Protein AF-A0A7C5L0P3-F1 (afdb_monomer)

pLDDT: mean 88.43, std 8.97, range [50.16, 97.88]

Foldseek 3Di:
DDFDFAPVLPVVLVVLVVVLVVVLVVCCVPPVPCSVVSNVVSVVVSVVSRVVRTDDDDDDPDDDPPDDDDPDDDDDPDDDDDDD

Secondary structure (DSSP, 8-state):
---PBPTTHHHHHHHHHHHHHHHHHHHHHH-TTSHHHHHHHHHHHHHHHHHHTB------SS--TTPPPPSSSS------PPP-

Solvent-accessible surface area (backbone atoms only — not comparable to full-atom values): 5478 Å² total; per-residue (Å²): 137,82,84,44,66,34,79,77,37,53,62,52,52,52,52,52,52,54,50,44,51,53,51,38,55,50,39,39,75,78,39,68,91,48,34,72,59,48,46,50,50,43,49,54,52,51,51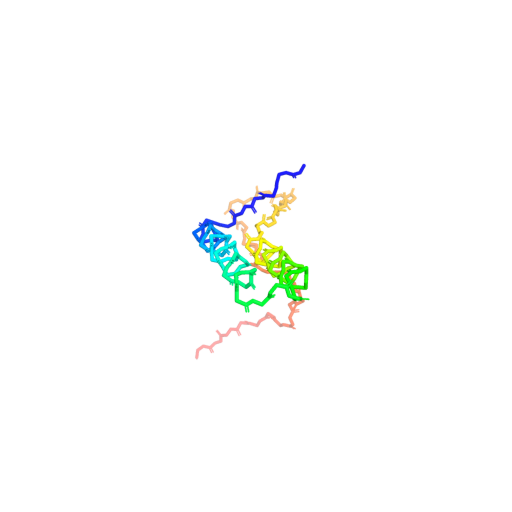,51,55,54,59,68,32,50,45,79,87,82,83,71,95,73,90,53,93,91,62,89,74,78,93,66,90,81,81,87,87,78,88,77,89,82,82,134

Radius of gyration: 21.25 Å; Cα contacts (8 Å, |Δi|>4): 35; chains: 1; bounding box: 40×25×65 Å

Structure (mmCIF, N/CA/C/O backbone):
data_AF-A0A7C5L0P3-F1
#
_entry.id   AF-A0A7C5L0P3-F1
#
loop_
_atom_site.group_PDB
_atom_site.id
_atom_site.type_symbol
_atom_site.label_atom_id
_atom_site.label_alt_id
_atom_site.label_comp_id
_atom_site.label_asym_id
_atom_site.label_entity_id
_atom_site.label_seq_id
_atom_site.pdbx_PDB_ins_code
_atom_site.Cartn_x
_atom_site.Cartn_y
_atom_site.Cartn_z
_atom_site.occupancy
_atom_site.B_iso_or_equiv
_atom_site.auth_seq_id
_atom_site.auth_comp_id
_atom_site.auth_asym_id
_atom_site.auth_atom_id
_atom_site.pdbx_PDB_model_num
ATOM 1 N N . MET A 1 1 ? -17.332 -9.993 -0.926 1.00 50.16 1 MET A N 1
ATOM 2 C CA . MET A 1 1 ? -16.526 -9.580 0.243 1.00 50.16 1 MET A CA 1
ATOM 3 C C . MET A 1 1 ? -15.802 -8.289 -0.113 1.00 50.16 1 MET A C 1
ATOM 5 O O . MET A 1 1 ? -14.846 -8.330 -0.870 1.00 50.16 1 MET A O 1
ATOM 9 N N . ILE A 1 2 ? -16.3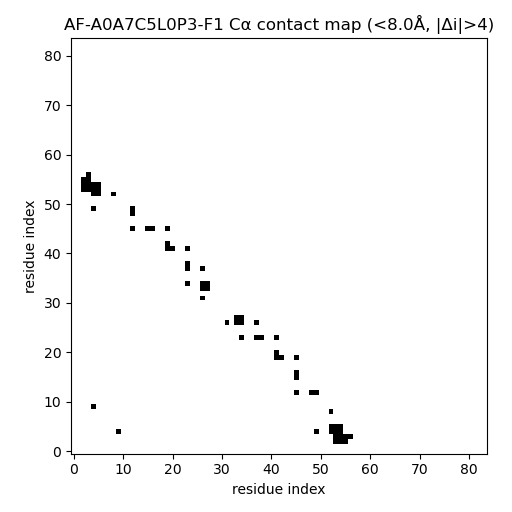09 -7.136 0.329 1.00 63.12 2 ILE A N 1
ATOM 10 C CA . ILE A 1 2 ? -15.668 -5.839 0.057 1.00 63.12 2 ILE A CA 1
ATOM 11 C C . ILE A 1 2 ? -14.540 -5.662 1.077 1.00 63.12 2 ILE A C 1
ATOM 13 O O . ILE A 1 2 ? -14.790 -5.735 2.282 1.00 63.12 2 ILE A O 1
ATOM 17 N N . ILE A 1 3 ? -13.308 -5.459 0.608 1.00 70.56 3 ILE A N 1
ATOM 18 C CA . ILE A 1 3 ? -12.164 -5.140 1.469 1.00 70.56 3 ILE A CA 1
ATOM 19 C C . ILE A 1 3 ? -12.439 -3.775 2.107 1.00 70.56 3 ILE A C 1
ATOM 21 O O . ILE A 1 3 ? -12.468 -2.754 1.423 1.00 70.56 3 ILE A O 1
ATOM 25 N N . ARG A 1 4 ? -12.665 -3.749 3.423 1.00 84.00 4 ARG A N 1
ATOM 26 C CA . ARG A 1 4 ? -12.740 -2.495 4.177 1.00 84.00 4 ARG A CA 1
ATOM 27 C C . ARG A 1 4 ? -11.314 -2.019 4.430 1.00 84.00 4 ARG A C 1
ATOM 29 O O . ARG A 1 4 ? -10.501 -2.771 4.955 1.00 84.00 4 ARG A O 1
ATOM 36 N N . ILE A 1 5 ? -11.013 -0.784 4.046 1.00 89.25 5 ILE A N 1
ATOM 37 C CA . ILE A 1 5 ? -9.699 -0.167 4.248 1.00 89.25 5 ILE A CA 1
ATOM 38 C C . ILE A 1 5 ? -9.752 0.737 5.473 1.00 89.25 5 ILE A C 1
ATOM 40 O O . ILE A 1 5 ? -10.714 1.489 5.663 1.00 89.25 5 ILE A O 1
ATOM 44 N N . HIS A 1 6 ? -8.718 0.660 6.308 1.00 88.56 6 HIS A N 1
ATOM 45 C CA . HIS A 1 6 ? -8.574 1.531 7.463 1.00 88.56 6 HIS A CA 1
ATOM 46 C C . HIS A 1 6 ? -8.527 3.003 7.022 1.00 88.56 6 HIS A C 1
ATOM 48 O O . HIS A 1 6 ? -7.915 3.345 6.009 1.00 88.56 6 HIS A O 1
ATOM 54 N N . LYS A 1 7 ? -9.177 3.898 7.775 1.00 89.00 7 LYS A N 1
ATOM 55 C CA . LYS A 1 7 ? -9.336 5.306 7.372 1.00 89.00 7 LYS A CA 1
ATOM 56 C C . LYS A 1 7 ? -8.003 6.027 7.140 1.00 89.00 7 LYS A C 1
ATOM 58 O O . LYS A 1 7 ? -7.891 6.755 6.156 1.00 89.00 7 LYS A O 1
ATOM 63 N N . GLU A 1 8 ? -7.004 5.741 7.975 1.00 90.25 8 GLU A N 1
ATOM 64 C CA . GLU A 1 8 ? -5.645 6.290 7.851 1.00 90.25 8 GLU A CA 1
ATOM 65 C C . GLU A 1 8 ? -4.895 5.709 6.644 1.00 90.25 8 GLU A C 1
ATOM 67 O O . GLU A 1 8 ? -4.142 6.405 5.965 1.00 90.25 8 GLU A O 1
ATOM 72 N N . GLY A 1 9 ? -5.182 4.452 6.297 1.00 92.38 9 GLY A N 1
ATOM 73 C CA . GLY A 1 9 ? -4.553 3.761 5.175 1.00 92.38 9 GLY A CA 1
ATOM 74 C C . GLY A 1 9 ? -4.938 4.311 3.805 1.00 92.38 9 GLY A C 1
ATOM 75 O O . GLY A 1 9 ? -4.175 4.158 2.858 1.00 92.38 9 GLY A O 1
ATOM 76 N N . ARG A 1 10 ? -6.085 4.995 3.670 1.00 93.12 10 ARG A N 1
ATOM 77 C CA . ARG A 1 10 ? -6.555 5.500 2.365 1.00 93.12 10 ARG A CA 1
ATOM 78 C C . ARG A 1 10 ? -5.583 6.487 1.724 1.00 93.12 10 ARG A C 1
ATOM 80 O O . ARG A 1 10 ? -5.304 6.374 0.534 1.00 93.12 10 ARG A O 1
ATOM 87 N N . LYS A 1 11 ? -5.070 7.445 2.506 1.00 95.38 11 LYS A N 1
ATOM 88 C CA . LYS A 1 11 ? -4.102 8.436 2.008 1.00 95.38 11 LYS A CA 1
ATOM 89 C C . LYS A 1 11 ? -2.792 7.759 1.611 1.00 95.38 11 LYS A C 1
ATOM 91 O O . LYS A 1 11 ? -2.234 8.090 0.573 1.00 95.38 11 LYS A O 1
ATOM 96 N N . ILE A 1 12 ? -2.341 6.799 2.417 1.00 95.75 12 ILE A N 1
ATOM 97 C CA . ILE A 1 12 ? -1.089 6.076 2.185 1.00 95.75 12 ILE A CA 1
ATOM 98 C C . ILE A 1 12 ? -1.197 5.242 0.906 1.00 95.75 12 ILE A C 1
ATOM 100 O O . ILE A 1 12 ? -0.385 5.428 0.012 1.00 95.75 12 ILE A O 1
ATOM 104 N N . ILE A 1 13 ? -2.249 4.430 0.755 1.00 95.81 13 ILE A N 1
ATOM 105 C CA . ILE A 1 13 ? -2.493 3.628 -0.456 1.00 95.81 13 ILE A CA 1
ATOM 106 C C . ILE A 1 13 ? -2.544 4.511 -1.709 1.00 95.81 13 ILE A C 1
ATOM 108 O O . ILE A 1 13 ? -1.944 4.157 -2.721 1.00 95.81 13 ILE A O 1
ATOM 112 N N . PHE A 1 14 ? -3.226 5.660 -1.651 1.00 96.44 14 PHE A N 1
ATOM 113 C CA . PHE A 1 14 ? -3.299 6.583 -2.786 1.00 96.44 14 PHE A CA 1
ATOM 114 C C . PHE A 1 14 ? -1.912 7.085 -3.202 1.00 96.44 14 PHE A C 1
ATOM 116 O O . PHE A 1 14 ? -1.534 6.962 -4.366 1.00 96.44 14 PHE A O 1
ATOM 123 N N . TRP A 1 15 ? -1.129 7.596 -2.249 1.00 97.69 15 TRP A N 1
ATOM 124 C CA . TRP A 1 15 ? 0.216 8.083 -2.544 1.00 97.69 15 TRP A CA 1
ATOM 125 C C . TRP A 1 15 ? 1.152 6.962 -2.990 1.00 97.69 15 TRP A C 1
ATOM 127 O O . TRP A 1 15 ? 1.897 7.166 -3.941 1.00 97.69 15 TRP A O 1
ATOM 137 N N . THR A 1 16 ? 1.073 5.771 -2.389 1.00 96.56 16 THR A N 1
ATOM 138 C CA . THR A 1 16 ? 1.840 4.596 -2.826 1.00 96.56 16 THR A CA 1
ATOM 139 C C . THR A 1 16 ? 1.502 4.196 -4.261 1.00 96.56 16 THR A C 1
ATOM 141 O O . THR A 1 16 ? 2.410 3.853 -5.012 1.00 96.56 16 THR A O 1
ATOM 144 N N . ALA A 1 17 ? 0.232 4.251 -4.674 1.00 96.44 17 ALA A N 1
ATOM 145 C CA . ALA A 1 17 ? -0.157 3.956 -6.053 1.00 96.44 17 ALA A CA 1
ATOM 146 C C . ALA A 1 17 ? 0.461 4.964 -7.033 1.00 96.44 17 ALA A C 1
ATOM 148 O O . ALA A 1 17 ? 1.096 4.571 -8.012 1.00 96.44 17 ALA A O 1
ATOM 149 N N . VAL A 1 18 ? 0.319 6.261 -6.738 1.00 97.88 18 VAL A N 1
ATOM 150 C CA . VAL A 1 18 ? 0.853 7.344 -7.576 1.00 97.88 18 VAL A CA 1
ATOM 151 C C . VAL A 1 18 ? 2.373 7.241 -7.701 1.00 97.88 18 VAL A C 1
ATOM 153 O O . VAL A 1 18 ? 2.900 7.289 -8.812 1.00 97.88 18 VAL A O 1
ATOM 156 N N . THR A 1 19 ? 3.087 7.052 -6.588 1.00 97.00 19 THR A N 1
ATOM 157 C CA . THR A 1 19 ? 4.552 6.947 -6.608 1.00 97.00 19 THR A CA 1
ATOM 158 C C . THR A 1 19 ? 5.029 5.676 -7.298 1.00 97.00 19 THR A C 1
ATOM 160 O O . THR A 1 19 ? 5.987 5.738 -8.060 1.00 97.00 19 THR A O 1
ATOM 163 N N . SER A 1 20 ? 4.345 4.545 -7.113 1.00 96.25 20 SER A N 1
ATOM 164 C CA . SER A 1 20 ? 4.692 3.282 -7.780 1.00 96.25 20 SER A CA 1
ATOM 165 C C . SER A 1 20 ? 4.585 3.392 -9.302 1.00 96.25 20 SER A C 1
ATOM 167 O O . SER A 1 20 ? 5.477 2.938 -10.019 1.00 96.25 20 SER A O 1
ATOM 169 N N . VAL A 1 21 ? 3.530 4.040 -9.810 1.00 96.00 21 VAL A N 1
ATOM 170 C CA . VAL A 1 21 ? 3.362 4.282 -11.252 1.00 96.00 21 VAL A CA 1
ATOM 171 C C . VAL A 1 21 ? 4.418 5.260 -11.761 1.00 96.00 21 VAL A C 1
ATOM 173 O O . VAL A 1 21 ? 5.082 4.969 -12.752 1.00 96.00 21 VAL A O 1
ATOM 176 N N . ALA A 1 22 ? 4.626 6.384 -11.069 1.00 96.38 22 ALA A N 1
ATOM 177 C CA . ALA A 1 22 ? 5.623 7.377 -11.464 1.00 96.38 22 ALA A CA 1
ATOM 178 C C . ALA A 1 22 ? 7.039 6.778 -11.535 1.00 96.38 22 ALA A C 1
ATOM 180 O O . ALA A 1 22 ? 7.748 6.988 -12.517 1.00 96.38 22 ALA A O 1
ATOM 181 N N . LEU A 1 23 ? 7.435 5.985 -10.535 1.00 95.12 23 LEU A N 1
ATOM 182 C CA . LEU A 1 23 ? 8.737 5.314 -10.510 1.00 95.12 23 LEU A CA 1
ATOM 183 C C . LEU A 1 23 ? 8.857 4.232 -11.587 1.00 95.12 23 LEU A C 1
ATOM 185 O O . LEU A 1 23 ? 9.924 4.090 -12.177 1.00 95.12 23 LEU A O 1
ATOM 189 N N . SER A 1 24 ? 7.774 3.511 -11.883 1.00 93.56 24 SER A N 1
ATOM 190 C CA . SER A 1 24 ? 7.766 2.520 -12.965 1.00 93.56 24 SER A CA 1
ATOM 191 C C . SER A 1 24 ? 7.958 3.174 -14.337 1.00 93.56 24 SER A C 1
ATOM 193 O O . SER A 1 24 ? 8.743 2.678 -15.139 1.00 93.56 24 SER A O 1
ATOM 195 N N . LEU A 1 25 ? 7.305 4.315 -14.591 1.00 93.88 25 LEU A N 1
ATOM 196 C CA . LEU A 1 25 ? 7.469 5.076 -15.836 1.00 93.88 25 LEU A CA 1
ATOM 197 C C . LEU A 1 25 ? 8.867 5.689 -15.960 1.00 93.88 25 LEU A C 1
ATOM 199 O O . LEU A 1 25 ? 9.466 5.655 -17.029 1.00 93.88 25 LEU A O 1
ATOM 203 N N . LEU A 1 26 ? 9.418 6.222 -14.865 1.00 94.62 26 LEU A N 1
ATOM 204 C CA . LEU A 1 26 ? 10.798 6.709 -14.860 1.00 94.62 26 LEU A CA 1
ATOM 205 C C . LEU A 1 26 ? 11.782 5.571 -15.158 1.00 94.62 26 LEU A C 1
ATOM 207 O O . LEU A 1 26 ? 12.700 5.748 -15.955 1.00 94.62 26 LEU A O 1
ATOM 211 N N . ALA A 1 27 ? 11.579 4.389 -14.575 1.00 93.69 27 ALA A N 1
ATOM 212 C CA . ALA A 1 27 ? 12.422 3.233 -14.855 1.00 93.69 27 ALA A CA 1
ATOM 213 C C . ALA A 1 27 ? 12.360 2.790 -16.326 1.00 93.69 27 ALA A C 1
ATOM 215 O O . ALA A 1 27 ? 13.383 2.370 -16.856 1.00 93.69 27 ALA A O 1
ATOM 216 N N . ASP A 1 28 ? 11.212 2.931 -16.992 1.00 92.31 28 ASP A N 1
ATOM 217 C CA . ASP A 1 28 ? 11.065 2.655 -18.429 1.00 92.31 28 ASP A CA 1
ATOM 218 C C . ASP A 1 28 ? 11.925 3.583 -19.296 1.00 92.31 28 ASP A C 1
ATOM 220 O O . ASP A 1 28 ? 12.640 3.132 -20.189 1.00 92.31 28 ASP A O 1
ATOM 224 N N . VAL A 1 29 ? 11.962 4.875 -18.957 1.00 93.44 29 VAL A N 1
ATOM 225 C CA . VAL A 1 29 ? 12.763 5.869 -19.689 1.00 93.44 29 VAL A CA 1
ATOM 226 C C . VAL A 1 29 ? 14.268 5.670 -19.481 1.00 93.44 29 VAL A C 1
ATOM 228 O O . VAL A 1 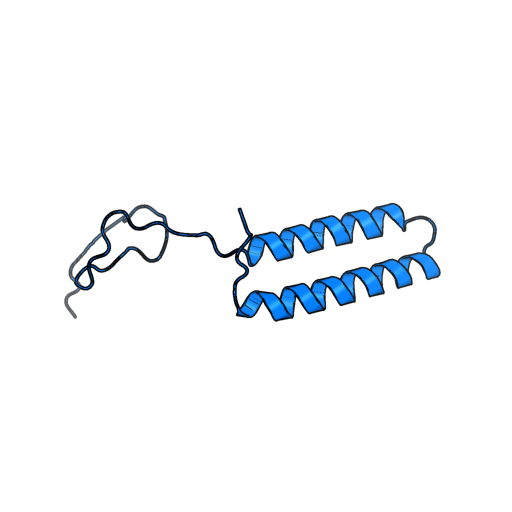29 ? 15.039 5.777 -20.434 1.00 93.44 29 VAL A O 1
ATOM 231 N N . PHE A 1 30 ? 14.708 5.404 -18.248 1.00 93.38 30 PHE A N 1
ATOM 232 C CA . PHE A 1 30 ? 16.140 5.335 -17.921 1.00 93.38 30 PHE A CA 1
ATOM 233 C C . PHE A 1 30 ? 16.743 3.930 -18.062 1.00 93.38 30 PHE A C 1
ATOM 235 O O . PHE A 1 30 ? 17.941 3.805 -18.315 1.00 93.38 30 PHE A O 1
ATOM 242 N N . PHE A 1 31 ? 15.941 2.873 -17.902 1.00 91.75 31 PHE A N 1
ATOM 243 C CA . PHE A 1 31 ? 16.400 1.482 -17.864 1.00 91.75 31 PHE A CA 1
ATOM 244 C C . PHE A 1 31 ? 15.425 0.525 -18.587 1.00 91.75 31 PHE A C 1
ATOM 246 O O . PHE A 1 31 ? 14.871 -0.390 -17.965 1.00 91.75 31 PHE A O 1
ATOM 253 N N . PRO A 1 32 ? 15.261 0.650 -19.918 1.00 82.88 32 PRO A N 1
ATOM 254 C CA . PRO A 1 32 ? 14.280 -0.122 -20.694 1.00 82.88 32 PRO A CA 1
ATOM 255 C C . PRO A 1 32 ? 14.463 -1.653 -20.615 1.00 82.88 32 PRO A C 1
ATOM 257 O O . PRO A 1 32 ? 13.539 -2.413 -20.890 1.00 82.88 32 PRO A O 1
ATOM 260 N N . GLY A 1 33 ? 15.635 -2.142 -20.192 1.00 89.25 33 GLY A N 1
ATOM 261 C CA . GLY A 1 33 ? 15.914 -3.576 -20.047 1.00 89.25 33 GLY A CA 1
ATOM 262 C C . GLY A 1 33 ? 15.335 -4.249 -18.794 1.00 89.25 33 GLY A C 1
ATOM 263 O O . GLY A 1 33 ? 15.297 -5.475 -18.743 1.00 89.25 33 GLY A O 1
ATOM 264 N N . ILE A 1 34 ? 14.897 -3.491 -17.779 1.00 91.62 34 ILE A N 1
ATOM 265 C CA . ILE A 1 34 ? 14.465 -4.050 -16.475 1.00 91.62 34 ILE A CA 1
ATOM 266 C C . ILE A 1 34 ? 13.003 -3.754 -16.121 1.00 91.62 34 ILE A C 1
ATOM 268 O O . ILE A 1 34 ? 12.534 -4.103 -15.037 1.00 91.62 34 ILE A O 1
ATOM 272 N N . VAL A 1 35 ? 12.265 -3.138 -17.039 1.00 91.00 35 VAL A N 1
ATOM 273 C CA . VAL A 1 35 ? 10.931 -2.561 -16.807 1.00 91.00 35 VAL A CA 1
ATOM 274 C C . VAL A 1 35 ? 9.936 -3.592 -16.293 1.00 91.00 35 VAL A C 1
ATOM 276 O O . VAL A 1 35 ? 9.235 -3.346 -15.316 1.00 91.00 35 VAL A O 1
ATOM 279 N N . SER A 1 36 ? 9.940 -4.795 -16.873 1.00 91.38 36 SER A N 1
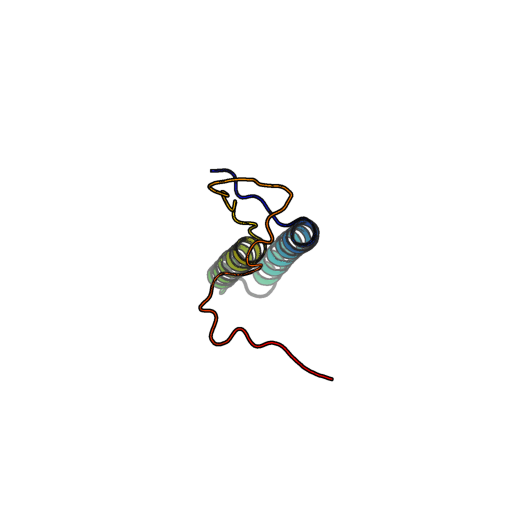ATOM 280 C CA . SER A 1 36 ? 9.076 -5.892 -16.422 1.00 91.38 36 SER A CA 1
ATOM 281 C C . SER A 1 36 ? 9.329 -6.274 -14.958 1.00 91.38 36 SER A C 1
ATOM 283 O O . SER A 1 36 ? 8.381 -6.546 -14.217 1.00 91.38 36 SER A O 1
ATOM 285 N N . GLY A 1 37 ? 10.593 -6.297 -14.525 1.00 94.69 37 GLY A N 1
ATOM 286 C CA . GLY A 1 37 ? 10.960 -6.600 -13.141 1.00 94.69 37 GLY A CA 1
ATOM 287 C C . GLY A 1 37 ? 10.537 -5.486 -12.186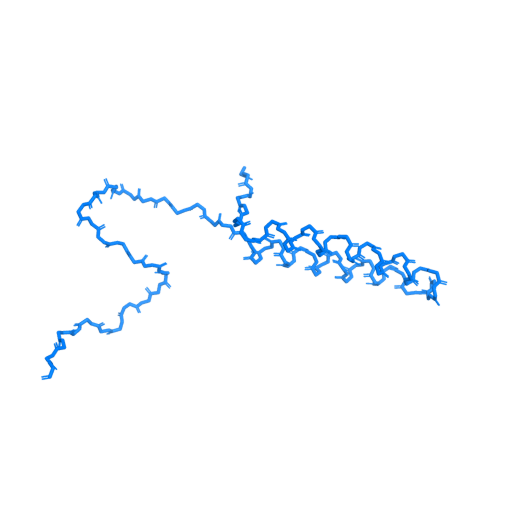 1.00 94.69 37 GLY A C 1
ATOM 288 O O . GLY A 1 37 ? 9.964 -5.761 -11.133 1.00 94.69 37 GLY A O 1
ATOM 289 N N . VAL A 1 38 ? 10.736 -4.231 -12.594 1.00 95.44 38 VAL A N 1
ATOM 290 C CA . VAL A 1 38 ? 10.342 -3.046 -11.820 1.00 95.44 38 VAL A CA 1
ATOM 291 C C . VAL A 1 38 ? 8.825 -2.981 -11.627 1.00 95.44 38 VAL A C 1
ATOM 293 O O . VAL A 1 38 ? 8.358 -2.832 -10.498 1.00 95.44 38 VAL A O 1
ATOM 296 N N . ILE A 1 39 ? 8.047 -3.174 -12.696 1.00 95.12 39 ILE A N 1
ATOM 297 C CA . ILE A 1 39 ? 6.578 -3.197 -12.630 1.00 95.12 39 ILE A CA 1
ATOM 298 C C . ILE A 1 39 ? 6.100 -4.330 -11.717 1.00 95.12 39 ILE A C 1
ATOM 300 O O . ILE A 1 39 ? 5.221 -4.120 -10.878 1.00 95.12 39 ILE A O 1
ATOM 304 N N . THR A 1 40 ? 6.690 -5.522 -11.842 1.00 96.38 40 THR A N 1
ATOM 305 C CA . THR A 1 40 ? 6.342 -6.670 -10.990 1.00 96.38 40 THR A CA 1
ATOM 306 C C . THR A 1 40 ? 6.608 -6.357 -9.520 1.00 96.38 40 THR A C 1
ATOM 308 O O . THR A 1 40 ? 5.731 -6.554 -8.679 1.00 96.38 40 THR A O 1
ATOM 311 N N . PHE A 1 41 ? 7.784 -5.807 -9.211 1.00 97.00 41 PHE A N 1
ATOM 312 C CA . PHE A 1 41 ? 8.155 -5.419 -7.856 1.00 97.00 41 PHE A CA 1
ATOM 313 C C . PHE A 1 41 ? 7.176 -4.399 -7.263 1.00 97.00 41 PHE A C 1
ATOM 315 O O . PHE A 1 41 ? 6.623 -4.636 -6.189 1.00 97.00 41 PHE A O 1
ATOM 322 N N . PHE A 1 42 ? 6.903 -3.301 -7.974 1.00 97.31 42 PHE A N 1
ATOM 323 C CA . PHE A 1 42 ? 5.980 -2.270 -7.495 1.00 97.31 42 PHE A CA 1
ATOM 324 C C . PHE A 1 42 ? 4.546 -2.778 -7.352 1.00 97.31 42 PHE A C 1
ATOM 326 O O . PHE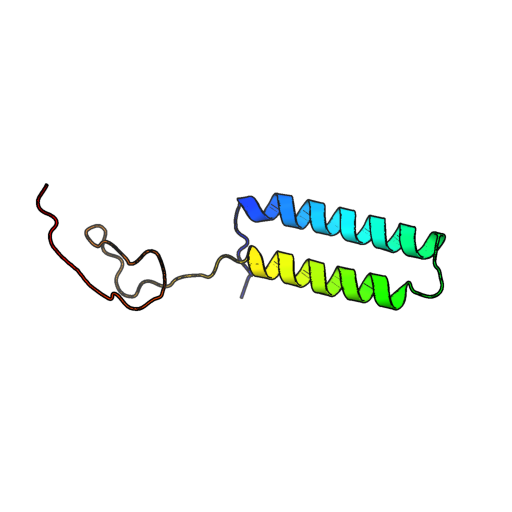 A 1 42 ? 3.846 -2.372 -6.427 1.00 97.31 42 PHE A O 1
ATOM 333 N N . THR A 1 43 ? 4.120 -3.711 -8.204 1.00 96.50 43 THR A N 1
ATOM 334 C CA . THR A 1 43 ? 2.805 -4.352 -8.087 1.00 96.50 43 THR A CA 1
ATOM 335 C C . THR A 1 43 ? 2.711 -5.184 -6.808 1.00 96.50 43 THR A C 1
ATOM 337 O O . THR A 1 43 ? 1.772 -5.015 -6.031 1.00 96.50 43 THR A O 1
ATOM 340 N N . VAL A 1 44 ? 3.696 -6.050 -6.544 1.00 97.75 44 VAL A N 1
ATOM 341 C CA . VAL A 1 44 ? 3.735 -6.871 -5.320 1.00 97.75 44 VAL A CA 1
ATOM 342 C C . VAL A 1 44 ? 3.821 -5.987 -4.076 1.00 97.75 44 VAL A C 1
ATOM 344 O O . VAL A 1 44 ? 3.087 -6.204 -3.111 1.00 97.75 44 VAL A O 1
ATOM 347 N N . PHE A 1 45 ? 4.663 -4.955 -4.114 1.00 97.44 45 PHE A N 1
ATOM 348 C CA . PHE A 1 45 ? 4.793 -3.983 -3.034 1.00 97.44 45 PHE A CA 1
ATOM 349 C C . PHE A 1 45 ? 3.472 -3.253 -2.758 1.00 97.44 45 PHE A C 1
ATOM 351 O O . PHE A 1 45 ? 3.027 -3.186 -1.612 1.00 97.44 45 PHE A O 1
ATOM 358 N N . PHE A 1 46 ? 2.797 -2.764 -3.801 1.00 96.69 46 PHE A N 1
ATOM 359 C CA . PHE A 1 46 ? 1.500 -2.106 -3.667 1.00 96.69 46 PHE A CA 1
ATOM 360 C C . PHE A 1 46 ? 0.449 -3.036 -3.048 1.00 96.69 46 PHE A C 1
ATOM 362 O O . PHE A 1 46 ? -0.271 -2.633 -2.131 1.00 96.69 46 PHE A O 1
ATOM 369 N N . LEU A 1 47 ? 0.395 -4.300 -3.481 1.00 95.69 47 LEU A N 1
ATOM 370 C CA . LEU A 1 47 ? -0.503 -5.296 -2.895 1.00 95.69 47 LEU A CA 1
ATOM 371 C C . LEU A 1 47 ? -0.208 -5.531 -1.408 1.00 95.69 47 LEU A C 1
ATOM 373 O O . LEU A 1 47 ? -1.147 -5.587 -0.613 1.00 95.69 47 LEU A O 1
ATOM 377 N N . ALA A 1 48 ? 1.064 -5.606 -1.008 1.00 96.06 48 ALA A N 1
ATOM 378 C CA . ALA A 1 48 ? 1.446 -5.743 0.398 1.00 96.06 48 ALA A CA 1
ATOM 379 C C . ALA A 1 48 ? 0.977 -4.544 1.245 1.00 96.06 48 ALA A C 1
ATOM 381 O O . ALA A 1 48 ? 0.425 -4.731 2.330 1.00 96.06 48 ALA A O 1
ATOM 382 N N . VAL A 1 49 ? 1.108 -3.318 0.726 1.00 95.56 49 VAL A N 1
ATOM 383 C CA . VAL A 1 49 ? 0.611 -2.102 1.397 1.00 95.56 49 VAL A CA 1
ATOM 384 C C . VAL A 1 49 ? -0.912 -2.136 1.553 1.00 95.56 49 VAL A C 1
ATOM 386 O O . VAL A 1 49 ? -1.433 -1.842 2.629 1.00 95.56 49 VAL A O 1
ATOM 389 N N . VAL A 1 50 ? -1.646 -2.552 0.517 1.00 94.06 50 VAL A N 1
ATOM 390 C CA . VAL A 1 50 ? -3.107 -2.717 0.603 1.00 94.06 50 VAL A CA 1
ATOM 391 C C . VAL A 1 50 ? -3.489 -3.777 1.643 1.00 94.06 50 VAL A C 1
ATOM 393 O O . VAL A 1 50 ? -4.441 -3.572 2.399 1.00 94.06 50 VAL A O 1
ATOM 396 N N . MET A 1 51 ? -2.748 -4.889 1.723 1.00 92.38 51 MET A N 1
ATOM 397 C CA . MET A 1 51 ? -2.987 -5.936 2.723 1.00 92.38 51 MET A CA 1
ATOM 398 C C . MET A 1 51 ? -2.741 -5.451 4.154 1.00 92.38 51 MET A C 1
ATOM 400 O O . MET A 1 51 ? -3.513 -5.812 5.042 1.00 92.38 51 MET A O 1
ATOM 404 N N . PHE A 1 52 ? -1.729 -4.608 4.377 1.00 93.12 52 PHE A N 1
ATOM 405 C CA . PHE A 1 52 ? -1.420 -4.043 5.693 1.00 93.12 52 PHE A CA 1
ATOM 406 C C . PHE A 1 52 ? -2.551 -3.154 6.230 1.00 93.12 52 PHE A C 1
ATOM 408 O O . PHE A 1 52 ? -2.935 -3.257 7.391 1.00 93.12 52 PHE A O 1
ATOM 415 N N . PHE A 1 53 ? -3.144 -2.315 5.378 1.00 93.94 53 PHE A N 1
ATOM 416 C CA . PHE A 1 53 ? -4.225 -1.402 5.776 1.00 93.94 53 PHE A CA 1
ATOM 417 C C . PHE A 1 53 ? -5.630 -2.010 5.698 1.00 93.94 53 PHE A C 1
ATOM 419 O O . PHE A 1 53 ? -6.634 -1.293 5.823 1.00 93.94 53 PHE A O 1
ATOM 426 N N . ARG A 1 54 ? -5.736 -3.324 5.494 1.00 91.31 54 ARG A N 1
ATOM 427 C CA . ARG A 1 54 ? -7.019 -4.021 5.516 1.00 91.31 54 ARG A CA 1
ATOM 428 C C . ARG A 1 54 ? -7.591 -4.011 6.931 1.00 91.31 54 ARG A C 1
ATOM 430 O O . ARG A 1 54 ? -6.940 -4.424 7.881 1.00 91.31 54 ARG A O 1
ATOM 437 N N . ASN A 1 55 ? -8.852 -3.613 7.049 1.00 85.81 55 ASN A N 1
ATOM 438 C CA . ASN A 1 55 ? -9.613 -3.685 8.287 1.00 85.81 55 ASN A CA 1
ATOM 439 C C . ASN A 1 55 ? -10.526 -4.930 8.271 1.00 85.81 55 ASN A C 1
ATOM 441 O O . ASN A 1 55 ? -11.536 -4.923 7.553 1.00 85.81 55 ASN A O 1
ATOM 445 N N . PRO A 1 56 ? -10.185 -6.013 8.996 1.00 82.62 56 PRO A N 1
ATOM 446 C CA . PRO A 1 56 ? -11.016 -7.209 9.047 1.00 82.62 56 PRO A CA 1
ATOM 447 C C . PRO A 1 56 ? -12.351 -6.918 9.744 1.00 82.62 56 PRO A C 1
ATOM 449 O O . PRO A 1 56 ? -12.422 -6.179 10.724 1.00 82.62 56 PRO A O 1
ATOM 452 N N . LYS A 1 57 ? -13.439 -7.512 9.243 1.00 78.56 57 LYS A N 1
ATOM 453 C CA . LYS A 1 57 ? -14.721 -7.484 9.955 1.00 78.56 57 LYS A CA 1
ATOM 454 C C . LYS A 1 57 ? -14.617 -8.466 11.124 1.00 78.56 57 LYS A C 1
ATOM 456 O O . LYS A 1 57 ? -14.439 -9.656 10.887 1.00 78.56 57 LYS A O 1
ATOM 461 N N . ARG A 1 58 ? -14.727 -7.971 12.357 1.00 78.25 58 ARG A N 1
ATOM 462 C CA . ARG A 1 58 ? -14.829 -8.807 13.558 1.00 78.25 58 ARG A CA 1
ATOM 463 C C . ARG A 1 58 ? -16.309 -8.978 13.883 1.00 78.25 58 ARG A C 1
ATOM 465 O O . ARG A 1 58 ? -16.990 -7.988 14.138 1.00 78.25 58 ARG A O 1
ATOM 472 N N . GLU A 1 59 ? -16.826 -10.196 13.770 1.00 79.31 59 GLU A N 1
ATOM 473 C CA . GLU A 1 59 ? -18.199 -10.501 14.181 1.00 79.31 59 GLU A CA 1
ATOM 474 C C . GLU A 1 59 ? -18.192 -10.858 15.667 1.00 79.31 59 GLU A C 1
AT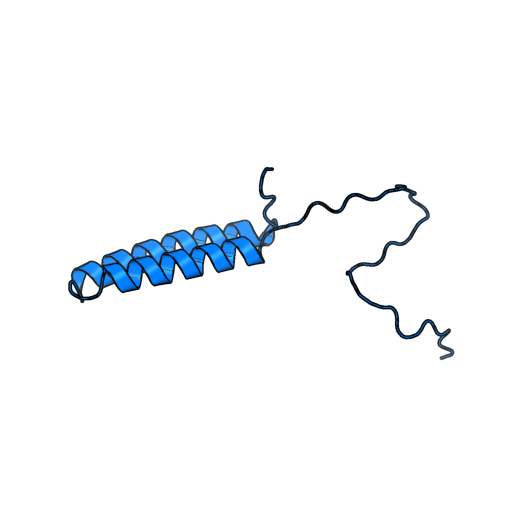OM 476 O O . GLU A 1 59 ? -17.446 -11.738 16.092 1.00 79.31 59 GLU A O 1
ATOM 481 N N . LEU A 1 60 ? -18.978 -10.131 16.461 1.00 79.00 60 LEU A N 1
ATOM 482 C CA . LEU A 1 60 ? -19.178 -10.420 17.878 1.00 79.00 60 LEU A CA 1
ATOM 483 C C . LEU A 1 60 ? -20.398 -11.336 18.005 1.00 79.00 60 LEU A C 1
ATOM 485 O O . LEU A 1 60 ? -21.444 -11.039 17.432 1.00 79.00 60 LEU A O 1
ATOM 489 N N . MET A 1 61 ? -20.262 -12.448 18.731 1.00 71.50 61 MET A N 1
ATOM 490 C CA . MET A 1 61 ? -21.340 -13.437 18.876 1.00 71.50 61 MET A CA 1
ATOM 491 C C . MET A 1 61 ? -22.482 -12.950 19.783 1.00 71.50 61 MET A C 1
ATOM 493 O O . MET A 1 61 ? -23.626 -13.336 19.568 1.00 71.50 61 MET A O 1
ATOM 497 N N . LEU A 1 62 ? -22.187 -12.089 20.763 1.00 75.19 62 LEU A N 1
ATOM 498 C CA . LEU A 1 62 ? -23.150 -11.494 21.695 1.00 75.19 62 LEU A CA 1
ATOM 499 C C . LEU A 1 62 ? -22.740 -10.035 21.950 1.00 75.19 62 LEU A C 1
ATOM 501 O O . LEU A 1 62 ? -21.849 -9.803 22.763 1.00 75.19 62 LEU A O 1
ATOM 505 N N . PRO A 1 63 ? -23.301 -9.057 21.221 1.00 70.12 63 PRO A N 1
ATOM 506 C CA . PRO A 1 63 ? -23.039 -7.651 21.485 1.00 70.12 63 PRO A CA 1
ATOM 507 C C . PRO A 1 63 ? -23.788 -7.224 22.754 1.00 70.12 63 PRO A C 1
ATOM 509 O O . PRO A 1 63 ? -25.005 -7.062 22.738 1.00 70.12 63 PRO A O 1
ATOM 512 N N . ASP A 1 64 ? -23.049 -7.073 23.847 1.00 78.38 64 ASP A N 1
ATOM 513 C CA . ASP A 1 64 ? -23.502 -6.461 25.096 1.00 78.38 64 ASP A CA 1
ATOM 514 C C . ASP A 1 64 ? -22.675 -5.198 25.394 1.00 78.38 64 ASP A C 1
ATOM 516 O O . ASP A 1 64 ? -21.446 -5.214 25.261 1.00 78.38 64 ASP A O 1
ATOM 520 N N . ASP A 1 65 ? -23.356 -4.119 25.787 1.00 77.44 65 ASP A N 1
ATOM 521 C CA . ASP A 1 65 ? -22.763 -2.811 26.098 1.00 77.44 65 ASP A CA 1
ATOM 522 C C . ASP A 1 65 ? -22.010 -2.817 27.438 1.00 77.44 65 ASP A C 1
ATOM 524 O O . ASP A 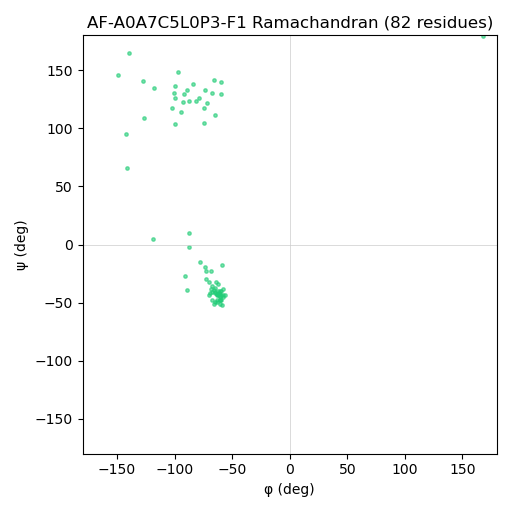1 65 ? -21.153 -1.963 27.665 1.00 77.44 65 ASP A O 1
ATOM 528 N N . SER A 1 66 ? -22.289 -3.786 28.321 1.00 83.06 66 SER A N 1
ATOM 529 C CA . SER A 1 66 ? -21.569 -3.947 29.593 1.00 83.06 66 SER A CA 1
ATOM 530 C C . SER A 1 66 ? -20.306 -4.813 29.492 1.00 83.06 66 SER A C 1
ATOM 532 O O . SER A 1 66 ? -19.573 -4.969 30.470 1.00 83.06 66 SER A O 1
ATOM 534 N N . SER A 1 67 ? -20.012 -5.349 28.304 1.00 79.00 67 SER A N 1
ATOM 535 C CA . SER A 1 67 ? -18.929 -6.307 28.086 1.00 79.00 67 SER A CA 1
ATOM 536 C C . SER A 1 67 ? -17.671 -5.653 27.493 1.00 79.00 67 SER A C 1
ATOM 538 O O . SER A 1 67 ? -17.720 -4.959 26.478 1.00 79.00 67 SER A O 1
ATOM 540 N N . ILE A 1 68 ? -16.508 -5.919 28.098 1.00 79.69 68 ILE A N 1
ATOM 541 C CA . ILE A 1 68 ? -15.193 -5.509 27.578 1.00 79.69 68 ILE A CA 1
ATOM 542 C C . ILE A 1 68 ? -14.620 -6.649 26.729 1.00 79.69 68 ILE A C 1
ATOM 544 O O . ILE A 1 68 ? -14.432 -7.764 27.212 1.00 79.69 68 ILE A O 1
ATOM 548 N N . TYR A 1 69 ? -14.311 -6.367 25.462 1.00 80.62 69 TYR A N 1
ATOM 549 C CA . TYR A 1 69 ? -13.761 -7.354 24.529 1.00 80.62 69 TYR A CA 1
ATOM 550 C C . TYR A 1 69 ? -12.239 -7.262 24.434 1.00 80.62 69 TYR A C 1
ATOM 552 O O . TYR A 1 69 ? -11.655 -6.180 24.507 1.00 80.62 69 TYR A O 1
ATOM 560 N N . ALA A 1 70 ? -11.593 -8.403 24.184 1.00 83.31 70 ALA A N 1
ATOM 561 C CA . ALA A 1 70 ? -10.156 -8.453 23.949 1.00 83.31 70 ALA A CA 1
ATOM 562 C C . ALA A 1 70 ? -9.770 -7.584 22.732 1.00 83.31 70 ALA A C 1
ATOM 564 O O . ALA A 1 70 ? -10.346 -7.758 21.653 1.00 83.31 70 ALA A O 1
ATOM 565 N N . PRO A 1 71 ? -8.782 -6.680 22.846 1.00 79.06 71 PRO A N 1
ATOM 566 C CA . PRO A 1 71 ? -8.423 -5.759 21.764 1.00 79.06 71 PRO A CA 1
ATOM 567 C C . PRO A 1 71 ? -7.691 -6.448 20.605 1.00 79.06 71 PRO A C 1
ATOM 569 O O . PRO A 1 71 ? -7.714 -5.954 19.480 1.00 79.06 71 PRO A O 1
ATOM 572 N N . ALA A 1 72 ? -7.068 -7.596 20.868 1.00 80.56 72 ALA A N 1
ATOM 573 C CA . ALA A 1 72 ? -6.291 -8.369 19.910 1.00 80.56 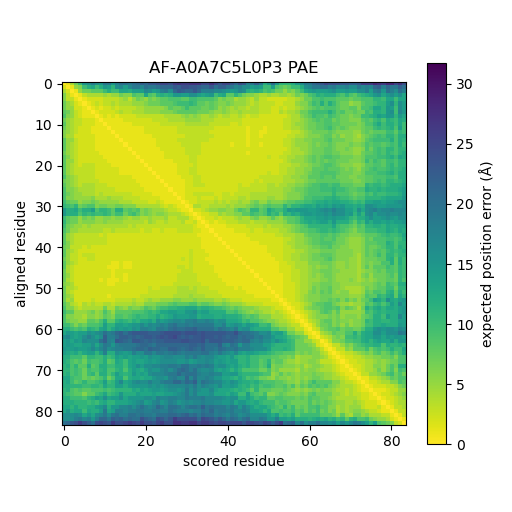72 ALA A CA 1
ATOM 574 C C . ALA A 1 72 ? -6.550 -9.868 20.095 1.00 80.56 72 ALA A C 1
ATOM 576 O O . ALA A 1 72 ? -7.101 -10.294 21.112 1.00 80.56 72 ALA A O 1
ATOM 577 N N . ASP A 1 73 ? -6.157 -10.657 19.102 1.00 82.94 73 ASP A N 1
ATOM 578 C CA . ASP A 1 73 ? -6.149 -12.112 19.205 1.00 82.94 73 ASP A CA 1
ATOM 579 C C . ASP A 1 73 ? -4.841 -12.561 19.878 1.00 82.94 73 ASP A C 1
ATOM 581 O O . ASP A 1 73 ? -3.768 -12.025 19.596 1.00 82.94 73 ASP A O 1
ATOM 585 N N . GLY A 1 74 ? -4.917 -13.531 20.787 1.00 84.62 74 GLY A N 1
ATOM 586 C CA . GLY A 1 74 ? -3.758 -14.015 21.536 1.00 84.62 74 GLY A CA 1
ATOM 587 C C . GLY A 1 74 ? -4.149 -14.900 22.716 1.00 84.62 74 GLY A C 1
ATOM 588 O O . GLY A 1 74 ? -5.330 -15.135 22.968 1.00 84.62 74 GLY A O 1
ATOM 589 N N . LYS A 1 75 ? -3.147 -15.399 23.446 1.00 87.19 75 LYS A N 1
ATOM 590 C CA . LYS A 1 75 ? -3.342 -16.124 24.706 1.00 87.19 75 LYS A CA 1
ATOM 591 C C . LYS A 1 75 ? -3.079 -15.174 25.869 1.00 87.19 75 LYS A C 1
ATOM 593 O O . LYS A 1 75 ? -2.001 -14.593 25.951 1.00 87.19 75 LYS A O 1
ATOM 598 N N . ILE A 1 76 ? -4.035 -15.066 26.784 1.00 86.56 76 ILE A N 1
ATOM 599 C CA . ILE A 1 76 ? -3.825 -14.378 28.058 1.00 86.56 76 ILE A CA 1
ATOM 600 C C . ILE A 1 76 ? -2.922 -15.263 28.927 1.00 86.56 76 ILE A C 1
ATOM 602 O O . ILE A 1 76 ? -3.234 -16.434 29.150 1.00 86.56 76 ILE A O 1
ATOM 606 N N . VAL A 1 77 ? -1.770 -14.729 29.345 1.00 90.25 77 VAL A N 1
ATOM 607 C CA . VAL A 1 77 ? -0.761 -15.483 30.115 1.00 90.25 77 VAL A CA 1
ATOM 608 C C . VAL A 1 77 ? -1.007 -15.376 31.617 1.00 90.25 77 VAL A C 1
ATOM 610 O O . VAL A 1 77 ? -0.870 -16.375 32.314 1.00 90.25 77 VAL A O 1
ATOM 613 N N . ALA A 1 78 ? -1.410 -14.201 32.093 1.00 89.50 78 ALA A N 1
ATOM 614 C CA . ALA A 1 78 ? -1.758 -13.954 33.484 1.00 89.50 78 ALA A CA 1
ATOM 615 C C . ALA A 1 78 ? -2.838 -12.866 33.554 1.00 89.50 78 ALA A C 1
ATOM 617 O O . ALA A 1 78 ? -2.865 -11.960 32.716 1.00 89.50 78 ALA A O 1
ATOM 618 N N . ILE A 1 79 ? -3.729 -12.988 34.534 1.00 90.25 79 ILE A N 1
ATOM 619 C CA . ILE A 1 79 ? -4.636 -11.928 34.977 1.00 90.25 79 ILE A CA 1
ATOM 620 C C . ILE A 1 79 ? -4.397 -11.840 36.477 1.00 90.25 79 ILE A C 1
ATOM 622 O O . ILE A 1 79 ? -4.730 -12.775 37.201 1.00 90.25 79 ILE A O 1
ATOM 626 N N . GLU A 1 80 ? -3.758 -10.762 36.907 1.00 90.31 80 GLU A N 1
ATOM 627 C CA . GLU A 1 80 ? -3.360 -10.549 38.295 1.00 90.31 80 GLU A CA 1
ATOM 628 C C . GLU A 1 80 ? -3.892 -9.190 38.745 1.00 90.31 80 GLU A C 1
ATOM 630 O O . GLU A 1 80 ? -3.907 -8.231 37.968 1.00 90.31 80 GLU A O 1
ATOM 635 N N . GLU A 1 81 ? -4.369 -9.126 39.986 1.00 90.12 81 GLU A N 1
ATOM 636 C CA . GLU A 1 81 ? -4.661 -7.855 40.641 1.00 90.12 81 GLU A CA 1
ATOM 637 C C . GLU A 1 81 ? -3.331 -7.195 41.015 1.00 90.12 81 GLU A C 1
ATOM 639 O O . GLU A 1 81 ? -2.425 -7.849 41.531 1.00 90.12 81 GLU A O 1
ATOM 644 N N . ILE A 1 82 ? -3.196 -5.908 40.702 1.00 88.00 82 ILE A N 1
ATOM 645 C CA . ILE A 1 82 ? -1.996 -5.127 41.000 1.00 88.00 82 ILE A CA 1
ATOM 646 C C . ILE A 1 82 ? -2.321 -4.282 42.232 1.00 88.00 82 ILE A C 1
ATOM 648 O O . ILE A 1 82 ? -3.224 -3.448 42.173 1.00 88.00 82 ILE A O 1
ATOM 652 N N . GLU A 1 83 ? -1.605 -4.506 43.331 1.00 84.38 83 GLU A N 1
ATOM 653 C CA . GLU A 1 83 ? -1.587 -3.596 44.481 1.00 84.38 83 GLU A CA 1
ATOM 654 C C . GLU A 1 83 ? -0.466 -2.561 44.263 1.00 84.38 83 GLU A C 1
ATOM 656 O O . GLU A 1 83 ? 0.630 -2.932 43.833 1.00 84.38 83 GLU A O 1
ATOM 661 N N . GLU A 1 84 ? -0.761 -1.272 44.480 1.00 70.31 84 GLU A N 1
ATOM 662 C CA . GLU A 1 84 ? 0.213 -0.163 44.370 1.00 70.31 84 GLU A CA 1
ATOM 663 C C . GLU A 1 84 ? 1.293 -0.193 45.462 1.00 70.31 84 GLU A C 1
ATOM 665 O O . GLU A 1 84 ? 0.955 -0.457 46.640 1.00 70.31 84 GLU A O 1
#

Mean predicted aligned error: 7.72 Å

Sequence (84 aa):
MIIRIHKEGRKIIFWTAVTSVALSLLADVFFPGIVSGVITFFTVFFLAVVMFFRNPKRELMLPDDSSIYAPADGKIVAIEEIEE